Protein AF-A0A1Y2I778-F1 (afdb_monomer_lite)

Sequence (169 aa):
IEWAEGVEAYKKLTIDQIRVAFGLPTEHFPFFNKTTDLTGNEDPWTESGRKALAGANAAELKPFWHQWVGVLKIVDNLMAGKNLLLMDQVGVGKTLQAVGTITMYEWLRVNKETRGQYPARFEQSARGAKPLPHRMHVVVCTPNLVQQWTSEMHRYMEYGIFTILPYLG

Foldseek 3Di:
DPDDLLLVVPPPPDLVNLCLQQVHPDSDQPQWQQWFDPVLPAQCQDPVNVVVCVDPRTHGPDDDPVLSSLLSSCVLCVLQVHDDDNPDDPPNPVLSSVLSNVSSLVVQLVCCVPVVFGRPNRCPHPNNNHRDDDDDDDDDDDLVCQVVSVSVNSRTGHHPPDDDDDDRD

InterPro domains:
  IPR000330 SNF2, N-terminal domain [PF00176] (77-159)
  IPR027417 P-loop containing nucleoside triphosphate hydrolase [SSF52540] (62-165)
  IPR038718 SNF2-like, N-terminal domain superfamily [G3DSA:3.40.50.10810] (33-169)

pLDDT: mean 90.18, std 10.45, range [31.17, 97.44]

Radius of gyration: 16.61 Å; chains: 1; bounding box: 47×35×41 Å

Secondary structure (DSSP, 8-state):
-----S-GGGTT--HHHHHHHTT-SSSS-TTB-SEE-SS--S-TTSHHHHHHHTSTTPEE----HHHHHHHHHHHHHHHTT------PPTTS-HHHHHHHHHHHHHHHHHHHHHHS---HHHHTSTTTTSPPP---------GGGHHHHHHHHHHHBPBTTB-------

Structure (mmCIF, N/CA/C/O backbone):
data_AF-A0A1Y2I778-F1
#
_entry.id   AF-A0A1Y2I778-F1
#
loop_
_atom_site.group_PDB
_atom_site.id
_atom_site.type_symbol
_atom_site.label_atom_id
_atom_site.label_alt_id
_atom_site.label_comp_id
_atom_site.label_asym_id
_atom_site.label_entity_id
_atom_site.label_seq_id
_atom_site.pdbx_PDB_ins_code
_atom_site.Cartn_x
_atom_site.Cartn_y
_atom_site.Cartn_z
_atom_site.occupancy
_atom_site.B_iso_or_equiv
_atom_site.auth_seq_id
_atom_site.auth_comp_id
_atom_site.auth_asym_id
_atom_site.auth_atom_id
_atom_site.pdbx_PDB_model_num
ATOM 1 N N . ILE A 1 1 ? -25.516 19.355 2.994 1.00 35.25 1 ILE A N 1
ATOM 2 C CA . ILE A 1 1 ? -24.570 18.297 3.413 1.00 35.25 1 ILE A CA 1
ATOM 3 C C . ILE A 1 1 ? -23.189 18.902 3.248 1.00 35.25 1 ILE A C 1
ATOM 5 O O . ILE A 1 1 ? -22.804 19.165 2.115 1.00 35.25 1 ILE A O 1
ATOM 9 N N . GLU A 1 2 ? -22.524 19.260 4.345 1.00 31.17 2 GLU A N 1
ATOM 10 C CA . GLU A 1 2 ? -21.127 19.699 4.286 1.00 31.17 2 GLU A CA 1
ATOM 11 C C . GLU A 1 2 ? -20.271 18.505 3.865 1.00 31.17 2 GLU A C 1
ATOM 13 O O . GLU A 1 2 ? -20.201 17.490 4.558 1.00 31.17 2 GLU A O 1
ATOM 18 N N . TRP A 1 3 ? -19.675 18.605 2.683 1.00 36.53 3 TRP A N 1
ATOM 19 C CA . TRP A 1 3 ? -18.744 17.610 2.178 1.00 36.53 3 TRP A CA 1
ATOM 20 C C . TRP A 1 3 ? -17.399 17.820 2.872 1.00 36.53 3 TRP A C 1
ATOM 22 O O . TRP A 1 3 ? -16.611 18.667 2.468 1.00 36.53 3 TRP A O 1
ATOM 32 N N . ALA A 1 4 ? -17.143 17.069 3.942 1.00 49.88 4 ALA A N 1
ATOM 33 C CA . ALA A 1 4 ? -15.807 16.976 4.514 1.00 49.88 4 ALA A CA 1
ATOM 34 C C . ALA A 1 4 ? -14.934 16.115 3.586 1.00 49.88 4 ALA A C 1
ATOM 36 O O . ALA A 1 4 ? -15.319 14.992 3.258 1.00 49.88 4 ALA A O 1
ATOM 37 N N . GLU A 1 5 ? -13.738 16.584 3.214 1.00 55.53 5 GLU A N 1
ATOM 38 C CA . GLU A 1 5 ? -12.783 15.887 2.321 1.00 55.53 5 GLU A CA 1
ATOM 39 C C . GLU A 1 5 ? -12.317 14.516 2.873 1.00 55.53 5 GLU A C 1
ATOM 41 O O . GLU A 1 5 ? -11.562 13.769 2.252 1.00 55.53 5 GLU A O 1
ATOM 46 N N . GLY A 1 6 ? -12.785 14.123 4.061 1.00 62.00 6 GLY A N 1
ATOM 47 C CA . GLY A 1 6 ? -12.661 12.781 4.619 1.00 62.00 6 GLY A CA 1
ATOM 48 C C . GLY A 1 6 ? -11.232 12.379 4.985 1.00 62.00 6 GLY A C 1
ATOM 49 O O . GLY A 1 6 ? -11.038 11.264 5.459 1.00 62.00 6 GLY A O 1
ATOM 50 N N . VAL A 1 7 ? -10.240 13.239 4.752 1.00 68.56 7 VAL A N 1
ATOM 51 C CA . VAL A 1 7 ? -8.842 13.075 5.178 1.00 68.56 7 VAL A CA 1
ATOM 52 C C . VAL A 1 7 ? -8.419 14.117 6.222 1.00 68.56 7 VAL A C 1
ATOM 54 O O . VAL A 1 7 ? -7.294 14.066 6.708 1.00 68.56 7 VAL A O 1
ATOM 57 N N . GLU A 1 8 ? -9.323 15.016 6.630 1.00 76.06 8 GLU A N 1
ATOM 58 C CA . GLU A 1 8 ? -9.065 16.080 7.619 1.00 76.06 8 GLU A CA 1
ATOM 59 C C . GLU A 1 8 ? -8.428 15.561 8.909 1.00 76.06 8 GLU A C 1
ATOM 61 O O . GLU A 1 8 ? -7.473 16.144 9.421 1.00 76.06 8 GLU A O 1
ATOM 66 N N . ALA A 1 9 ? -8.905 14.410 9.391 1.00 79.69 9 ALA A N 1
ATOM 67 C CA . ALA A 1 9 ? -8.399 13.764 10.599 1.00 79.69 9 ALA A CA 1
ATOM 68 C C . ALA A 1 9 ? -6.916 13.351 10.506 1.00 79.69 9 ALA A C 1
ATOM 70 O O . ALA A 1 9 ? 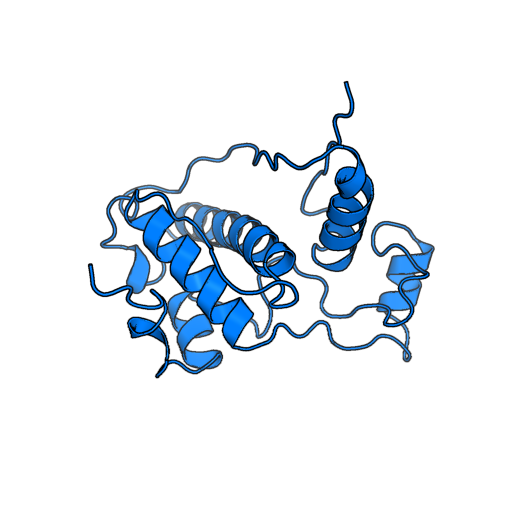-6.279 13.115 11.530 1.00 79.69 9 ALA A O 1
ATOM 71 N N . TYR A 1 10 ? -6.360 13.282 9.294 1.00 86.50 10 TYR A N 1
ATOM 72 C CA . TYR A 1 10 ? -5.006 12.814 9.012 1.00 86.50 10 TYR A CA 1
ATOM 73 C C . TYR A 1 10 ? -4.057 13.937 8.583 1.00 86.50 10 TYR A C 1
ATOM 75 O O . TYR A 1 10 ? -2.856 13.698 8.514 1.00 86.50 10 TYR A O 1
ATOM 83 N N . LYS A 1 11 ? -4.551 15.166 8.345 1.00 84.50 11 LYS A N 1
ATOM 84 C CA . LYS A 1 11 ? -3.746 16.299 7.837 1.00 84.50 11 LYS A CA 1
ATOM 85 C C . LYS A 1 11 ? -2.521 16.631 8.692 1.00 84.50 11 LYS A C 1
ATOM 87 O O . LYS A 1 11 ? -1.551 17.177 8.183 1.00 84.50 11 LYS A O 1
ATOM 92 N N . LYS A 1 12 ? -2.561 16.305 9.986 1.00 89.31 12 LYS A N 1
ATOM 93 C CA . LYS A 1 12 ? -1.474 16.576 10.939 1.00 89.31 12 LYS A CA 1
ATOM 94 C C . LYS A 1 12 ? -0.465 15.433 11.075 1.00 89.31 12 LYS A C 1
ATOM 96 O O . LYS A 1 12 ? 0.505 15.595 11.807 1.00 89.31 12 LYS A O 1
ATOM 101 N N . LEU A 1 13 ? -0.704 14.285 10.437 1.00 92.75 13 LEU A N 1
ATOM 102 C CA . LEU A 1 13 ? 0.178 13.129 10.560 1.00 92.75 13 LEU A CA 1
ATOM 103 C C . LEU A 1 13 ? 1.365 13.242 9.609 1.00 92.75 13 LEU A C 1
ATOM 105 O O . LEU A 1 13 ? 1.186 13.534 8.432 1.00 92.75 13 LEU A O 1
ATOM 109 N N . THR A 1 14 ? 2.569 12.942 10.084 1.00 94.31 14 THR A N 1
ATOM 110 C CA . THR A 1 14 ? 3.738 12.724 9.220 1.00 94.31 14 THR A CA 1
ATOM 111 C C . THR A 1 14 ? 3.752 11.295 8.666 1.00 94.31 14 THR A C 1
ATOM 113 O O . THR A 1 14 ? 3.075 10.412 9.197 1.00 94.31 14 THR A O 1
ATOM 116 N N . ILE A 1 15 ? 4.548 11.034 7.619 1.00 94.50 15 ILE A N 1
ATOM 117 C CA . ILE A 1 15 ? 4.737 9.663 7.100 1.00 94.50 15 ILE A CA 1
ATOM 118 C C . ILE A 1 15 ? 5.233 8.733 8.216 1.00 94.50 15 ILE A C 1
ATOM 120 O O . ILE A 1 15 ? 4.717 7.629 8.361 1.00 94.50 15 ILE A O 1
ATOM 124 N N . ASP A 1 16 ? 6.155 9.189 9.065 1.00 94.44 16 ASP A N 1
ATOM 125 C CA . ASP A 1 16 ? 6.669 8.376 10.173 1.00 94.44 16 ASP A CA 1
ATOM 126 C C . ASP A 1 16 ? 5.600 8.058 11.217 1.00 94.44 16 ASP A C 1
ATOM 128 O O . ASP A 1 16 ? 5.510 6.925 11.684 1.00 94.44 16 ASP A O 1
ATOM 132 N N . GLN A 1 17 ? 4.719 9.008 11.536 1.00 94.81 17 GLN A N 1
ATOM 133 C CA . GLN A 1 17 ? 3.586 8.739 12.424 1.00 94.81 17 GLN A CA 1
ATOM 134 C C . GLN A 1 17 ? 2.610 7.724 11.815 1.00 94.81 17 GLN A C 1
ATOM 136 O O . GLN A 1 17 ? 2.087 6.872 12.533 1.00 94.81 17 GLN A O 1
ATOM 141 N N . ILE A 1 18 ? 2.393 7.769 10.496 1.00 95.38 18 ILE A N 1
ATOM 142 C CA . ILE A 1 18 ? 1.582 6.774 9.778 1.00 95.38 18 ILE A CA 1
ATOM 143 C C . ILE A 1 18 ? 2.263 5.397 9.815 1.00 95.38 18 ILE A C 1
ATOM 145 O O . ILE A 1 18 ? 1.611 4.392 10.094 1.00 95.38 18 ILE A O 1
ATOM 149 N N . ARG A 1 19 ? 3.581 5.333 9.607 1.00 94.94 19 ARG A N 1
ATOM 150 C CA . ARG A 1 19 ? 4.362 4.088 9.702 1.00 94.94 19 ARG A CA 1
ATOM 151 C C . ARG A 1 19 ? 4.288 3.475 11.098 1.00 94.94 19 ARG A C 1
ATOM 153 O O . ARG A 1 19 ? 4.045 2.275 11.224 1.00 94.94 19 ARG A O 1
ATOM 160 N N . VAL A 1 20 ? 4.425 4.297 12.140 1.00 93.75 20 VAL A N 1
ATOM 161 C CA . VAL A 1 20 ? 4.258 3.880 13.541 1.00 93.75 20 VAL A CA 1
ATOM 162 C C . VAL A 1 20 ? 2.836 3.381 13.792 1.00 93.75 20 VAL A C 1
ATOM 164 O O . VAL A 1 20 ? 2.661 2.340 14.421 1.00 93.75 20 VAL A O 1
ATOM 167 N N . ALA A 1 21 ? 1.818 4.054 13.246 1.00 93.25 21 ALA A N 1
ATOM 168 C CA . ALA A 1 21 ? 0.428 3.610 13.346 1.00 93.25 21 ALA A CA 1
ATOM 169 C C . ALA A 1 21 ? 0.203 2.219 12.724 1.00 93.25 21 ALA A C 1
ATOM 171 O O . ALA A 1 21 ? -0.587 1.433 13.245 1.00 93.25 21 ALA A O 1
ATOM 172 N N . PHE A 1 22 ? 0.932 1.895 11.654 1.00 94.31 22 PHE A N 1
ATOM 173 C CA . PHE A 1 22 ? 0.947 0.575 11.023 1.00 94.31 22 PHE A CA 1
ATOM 174 C C . PHE A 1 22 ? 1.896 -0.442 11.676 1.00 94.31 22 PHE A C 1
ATOM 176 O O . PHE A 1 22 ? 1.895 -1.613 11.285 1.00 94.31 22 PHE A O 1
ATOM 183 N N . GLY A 1 23 ? 2.698 -0.028 12.660 1.00 93.25 23 GLY A N 1
ATOM 184 C CA . GLY A 1 23 ? 3.721 -0.869 13.279 1.00 93.25 23 GLY A CA 1
ATOM 185 C C . GLY A 1 23 ? 4.779 -1.358 12.285 1.00 93.25 23 GLY A C 1
ATOM 186 O O . GLY A 1 23 ? 5.243 -2.492 12.404 1.00 93.25 23 GLY A O 1
ATOM 187 N N . LEU A 1 24 ? 5.116 -0.548 11.274 1.00 93.69 24 LEU A N 1
ATOM 188 C CA . LEU A 1 24 ? 6.069 -0.935 10.232 1.00 93.69 24 LEU A CA 1
ATOM 189 C C . LEU A 1 24 ? 7.517 -0.863 10.741 1.00 93.69 24 LEU A C 1
ATOM 191 O O . LEU A 1 24 ? 7.915 0.168 11.283 1.00 93.69 24 LEU A O 1
ATOM 195 N N . PRO A 1 25 ? 8.335 -1.911 10.518 1.00 88.38 25 PRO A N 1
ATOM 196 C CA . PRO A 1 25 ? 9.761 -1.887 10.840 1.00 88.38 25 PRO A CA 1
ATOM 197 C C . PRO A 1 25 ? 10.600 -1.181 9.762 1.00 88.38 25 PRO A C 1
ATOM 199 O O . PRO A 1 25 ? 11.782 -0.930 9.973 1.00 88.38 25 PRO A O 1
ATOM 202 N N . THR A 1 26 ? 10.013 -0.889 8.598 1.00 87.69 26 THR A N 1
ATOM 203 C CA . THR A 1 26 ? 10.688 -0.351 7.409 1.00 87.69 26 THR A CA 1
ATOM 204 C C . THR A 1 26 ? 10.127 1.005 6.989 1.00 87.69 26 THR A C 1
ATOM 206 O O . THR A 1 26 ? 9.098 1.461 7.490 1.00 87.69 26 THR A O 1
ATOM 209 N N . GLU A 1 27 ? 10.824 1.667 6.062 1.00 87.06 27 GLU A N 1
ATOM 210 C CA . GLU A 1 27 ? 10.411 2.960 5.483 1.00 87.06 27 GLU A CA 1
ATOM 211 C C . GLU A 1 27 ? 9.393 2.841 4.352 1.00 87.06 27 GLU A C 1
ATOM 213 O O . GLU A 1 27 ? 8.725 3.808 3.998 1.00 87.06 27 GLU A O 1
ATOM 218 N N . HIS A 1 28 ? 9.246 1.631 3.825 1.00 89.50 28 HIS A N 1
ATOM 219 C CA . HIS A 1 28 ? 8.404 1.321 2.684 1.00 89.50 28 HIS A CA 1
ATOM 220 C C . HIS A 1 28 ? 7.163 0.559 3.136 1.00 89.50 28 HIS A C 1
ATOM 222 O O . HIS A 1 28 ? 7.164 -0.070 4.204 1.00 89.50 28 HIS A O 1
ATOM 228 N N . PHE A 1 29 ? 6.122 0.587 2.301 1.00 94.69 29 PHE A N 1
ATOM 229 C CA . PHE A 1 29 ? 5.023 -0.359 2.438 1.00 94.69 29 PHE A CA 1
ATOM 230 C C . PHE A 1 29 ? 5.569 -1.796 2.441 1.00 94.69 29 PHE A C 1
ATOM 232 O O . PHE A 1 29 ? 6.550 -2.090 1.752 1.00 94.69 29 PHE A O 1
ATOM 239 N N . PRO A 1 30 ? 4.957 -2.699 3.218 1.00 94.38 30 PRO A N 1
ATOM 240 C CA . PRO A 1 30 ? 5.353 -4.096 3.226 1.00 94.38 30 PRO A CA 1
ATOM 241 C C . PRO A 1 30 ? 5.147 -4.690 1.830 1.00 94.38 30 PRO A C 1
ATOM 243 O O . PRO A 1 30 ? 4.185 -4.345 1.139 1.00 94.38 30 PRO A O 1
ATOM 246 N N . PHE A 1 31 ? 6.051 -5.587 1.433 1.00 95.25 31 PHE A N 1
ATOM 247 C CA . PHE A 1 31 ? 5.996 -6.320 0.162 1.00 95.25 31 PHE A CA 1
ATOM 248 C C . PHE A 1 31 ? 6.062 -5.445 -1.099 1.00 95.25 31 PHE A C 1
ATOM 250 O O . PHE A 1 31 ? 5.700 -5.906 -2.182 1.00 95.25 31 PHE A O 1
ATOM 257 N N . PHE A 1 32 ? 6.480 -4.183 -0.971 1.00 95.44 32 PHE A N 1
ATOM 258 C CA . PHE A 1 32 ? 6.711 -3.306 -2.114 1.00 95.44 32 PHE A CA 1
ATOM 259 C C . PHE A 1 32 ? 8.152 -3.411 -2.606 1.00 95.44 32 PHE A C 1
ATOM 261 O O . PHE A 1 32 ? 9.075 -3.488 -1.795 1.00 95.44 32 PHE A O 1
ATOM 268 N N . ASN A 1 33 ? 8.349 -3.317 -3.922 1.00 94.12 33 ASN A N 1
ATOM 269 C CA . ASN A 1 33 ? 9.670 -3.082 -4.492 1.00 94.12 33 ASN A CA 1
ATOM 270 C C . ASN A 1 33 ? 10.274 -1.819 -3.859 1.00 94.12 33 ASN A C 1
ATOM 272 O O . ASN A 1 33 ? 9.590 -0.826 -3.621 1.00 94.12 33 ASN A O 1
ATOM 276 N N . LYS A 1 34 ? 11.579 -1.835 -3.591 1.00 92.62 34 LYS A N 1
ATOM 277 C CA . LYS A 1 34 ? 12.280 -0.654 -3.051 1.00 92.62 34 LYS A CA 1
ATOM 278 C C . LYS A 1 34 ? 12.634 0.350 -4.140 1.00 92.62 34 LYS A C 1
ATOM 280 O O . LYS A 1 34 ? 12.786 1.540 -3.879 1.00 92.62 34 LYS A O 1
ATOM 285 N N . THR A 1 35 ? 12.781 -0.143 -5.361 1.00 93.56 35 THR A N 1
ATOM 286 C CA . THR A 1 35 ? 13.174 0.638 -6.523 1.00 93.56 35 THR A CA 1
ATOM 287 C C . THR A 1 35 ? 12.204 0.416 -7.677 1.00 93.56 35 THR A C 1
ATOM 289 O O . THR A 1 35 ? 11.433 -0.541 -7.697 1.00 93.56 35 THR A O 1
ATOM 292 N N . THR A 1 36 ? 12.216 1.333 -8.635 1.00 90.50 36 THR A N 1
ATOM 293 C CA . THR A 1 36 ? 11.406 1.297 -9.850 1.00 90.50 36 THR A CA 1
ATOM 294 C C . THR A 1 36 ? 12.253 1.748 -11.030 1.00 90.50 36 THR A C 1
ATOM 296 O O . THR A 1 36 ? 13.104 2.631 -10.907 1.00 90.50 36 THR A O 1
ATOM 299 N N . ASP A 1 37 ? 11.974 1.181 -12.198 1.00 84.75 37 ASP A N 1
ATOM 300 C CA . ASP A 1 37 ? 12.402 1.767 -13.463 1.00 84.75 37 ASP A CA 1
ATOM 301 C C . ASP A 1 37 ? 11.547 3.018 -13.735 1.00 84.75 37 ASP A C 1
ATOM 303 O O . ASP A 1 37 ? 10.316 2.958 -13.681 1.00 84.75 37 ASP A O 1
ATOM 307 N N . LEU A 1 38 ? 12.189 4.168 -13.963 1.00 69.88 38 LEU A N 1
ATOM 308 C CA . LEU A 1 38 ? 11.499 5.420 -14.304 1.00 69.88 38 LEU A CA 1
ATOM 309 C C . LEU A 1 38 ? 11.027 5.444 -15.756 1.00 69.88 38 LEU A C 1
ATOM 311 O O . LEU A 1 38 ? 10.126 6.212 -16.088 1.00 69.88 38 LEU A O 1
ATOM 315 N N . THR A 1 39 ? 11.640 4.631 -16.614 1.00 75.25 39 THR A N 1
ATOM 316 C CA . THR A 1 39 ? 11.298 4.567 -18.034 1.00 75.25 39 THR A CA 1
ATOM 317 C C . THR A 1 39 ? 10.092 3.669 -18.294 1.00 75.25 39 THR A C 1
ATOM 319 O O . THR A 1 39 ? 9.411 3.851 -19.299 1.00 75.25 39 THR A O 1
ATOM 322 N N . GLY A 1 40 ? 9.786 2.760 -17.359 1.00 72.38 40 GLY A N 1
ATOM 323 C CA . GLY A 1 40 ? 8.672 1.816 -17.461 1.00 72.38 40 GLY A CA 1
ATOM 324 C C . GLY A 1 40 ? 8.863 0.771 -18.561 1.00 72.38 40 GLY A C 1
ATOM 325 O O . GLY A 1 40 ? 7.883 0.179 -19.005 1.00 72.38 40 GLY A O 1
ATOM 326 N N . ASN A 1 41 ? 10.101 0.573 -19.017 1.00 81.31 41 ASN A N 1
ATOM 327 C CA . ASN A 1 41 ? 10.426 -0.333 -20.114 1.00 81.31 41 ASN A CA 1
ATOM 328 C C . ASN A 1 41 ? 10.648 -1.765 -19.624 1.00 81.31 41 ASN A C 1
ATOM 330 O O . ASN A 1 41 ? 10.433 -2.712 -20.377 1.00 81.31 41 ASN A O 1
ATOM 334 N N . GLU A 1 42 ? 11.067 -1.924 -18.370 1.00 87.06 42 GLU A N 1
ATOM 335 C CA . GLU A 1 42 ? 11.349 -3.226 -17.778 1.00 87.06 42 GLU A CA 1
ATOM 336 C C . GLU A 1 42 ? 10.245 -3.650 -16.801 1.00 87.06 42 GLU A C 1
ATOM 338 O O . GLU A 1 42 ? 9.922 -2.928 -15.856 1.00 87.06 42 GLU A O 1
ATOM 343 N N . ASP A 1 43 ? 9.695 -4.853 -16.992 1.00 92.44 43 ASP A N 1
ATOM 344 C CA . ASP A 1 43 ? 8.728 -5.453 -16.065 1.00 92.44 43 ASP A CA 1
ATOM 345 C C . ASP A 1 43 ? 9.462 -6.052 -14.847 1.00 92.44 43 ASP A C 1
ATOM 347 O O . ASP A 1 43 ? 10.195 -7.038 -15.014 1.00 92.44 43 ASP A O 1
ATOM 351 N N . PRO A 1 44 ? 9.248 -5.544 -13.614 1.00 93.75 44 PRO A N 1
ATOM 352 C CA . PRO A 1 44 ? 9.918 -6.034 -12.403 1.00 93.75 44 PRO A CA 1
ATOM 353 C C . PRO A 1 44 ? 9.681 -7.509 -12.072 1.00 93.75 44 PRO A C 1
ATOM 355 O O . PRO A 1 44 ? 10.383 -8.072 -11.232 1.00 93.75 44 PRO A O 1
ATOM 358 N N . TRP A 1 45 ? 8.696 -8.156 -12.694 1.00 94.94 45 TRP A N 1
ATOM 359 C CA . TRP A 1 45 ? 8.396 -9.570 -12.479 1.00 94.94 45 TRP A CA 1
ATOM 360 C C . TRP A 1 45 ? 9.141 -10.494 -13.453 1.00 94.94 45 TRP A C 1
ATOM 362 O O . TRP A 1 45 ? 9.178 -11.713 -13.257 1.00 94.94 45 TRP A O 1
ATOM 372 N N . THR A 1 46 ? 9.840 -9.932 -14.438 1.00 94.38 46 THR A N 1
ATOM 373 C CA . THR A 1 46 ? 10.764 -10.660 -15.318 1.00 94.38 46 THR A CA 1
ATOM 374 C C . THR A 1 46 ? 12.173 -10.732 -14.726 1.00 94.38 46 THR A C 1
ATOM 376 O O . THR A 1 46 ? 12.537 -9.986 -13.815 1.00 94.38 46 THR A O 1
ATOM 379 N N . GLU A 1 47 ? 13.006 -11.645 -15.230 1.00 93.19 47 GLU A N 1
ATOM 380 C CA . GLU A 1 47 ? 14.406 -11.718 -14.796 1.00 93.19 47 GLU A CA 1
ATOM 381 C C . GLU A 1 47 ? 15.203 -10.459 -15.180 1.00 93.19 47 GLU A C 1
ATOM 383 O O . GLU A 1 47 ? 15.998 -9.979 -14.368 1.00 93.19 47 GLU A O 1
ATOM 388 N N . SER A 1 48 ? 14.978 -9.905 -16.380 1.00 91.88 48 SER A N 1
ATOM 389 C CA . SER A 1 48 ? 15.639 -8.672 -16.830 1.00 91.88 48 SER A CA 1
ATOM 390 C C . SER A 1 48 ? 15.232 -7.481 -15.971 1.00 91.88 48 SER A C 1
ATOM 392 O O . SER A 1 48 ? 16.108 -6.769 -15.481 1.00 91.88 48 SER A O 1
ATOM 394 N N . GLY A 1 49 ? 13.939 -7.328 -15.677 1.00 91.62 49 GLY A N 1
ATOM 395 C CA . GLY A 1 49 ? 13.467 -6.223 -14.853 1.00 91.62 49 GLY A CA 1
ATOM 396 C C . GLY A 1 49 ? 13.960 -6.295 -13.416 1.00 91.62 49 GLY A C 1
ATOM 397 O O . GLY A 1 49 ? 14.406 -5.284 -12.880 1.00 91.62 49 GLY A O 1
ATOM 398 N N . ARG A 1 50 ? 14.032 -7.486 -12.806 1.00 93.06 50 ARG A N 1
ATOM 399 C CA . ARG A 1 50 ? 14.671 -7.628 -11.482 1.00 93.06 50 ARG A CA 1
ATOM 400 C C . ARG A 1 50 ? 16.145 -7.222 -11.495 1.00 93.06 50 ARG A C 1
ATOM 402 O O . ARG A 1 50 ? 16.604 -6.585 -10.549 1.00 93.06 50 ARG A O 1
ATOM 409 N N . LYS A 1 51 ? 16.886 -7.555 -12.557 1.00 91.25 51 LYS A N 1
ATOM 410 C CA . LYS A 1 51 ? 18.280 -7.108 -12.732 1.00 91.25 51 LYS A CA 1
ATOM 411 C C . LYS A 1 51 ? 18.363 -5.590 -12.912 1.00 91.25 51 LYS A C 1
ATOM 413 O O . LYS A 1 51 ? 19.241 -4.969 -12.319 1.00 91.25 51 LYS A O 1
ATOM 418 N N . ALA A 1 52 ? 17.441 -4.992 -13.666 1.00 89.19 52 ALA A N 1
ATOM 419 C CA . ALA A 1 52 ? 17.374 -3.547 -13.867 1.00 89.19 52 ALA A CA 1
ATOM 420 C C . ALA A 1 52 ? 17.094 -2.793 -12.556 1.00 89.19 52 ALA A C 1
ATOM 422 O O . ALA A 1 52 ? 17.788 -1.825 -12.251 1.00 89.19 52 ALA A O 1
ATOM 423 N N . LEU A 1 53 ? 16.152 -3.278 -11.738 1.00 90.19 53 LEU A N 1
ATOM 424 C CA . LEU A 1 53 ? 15.806 -2.691 -10.436 1.00 90.19 53 LEU A CA 1
ATOM 425 C C . LEU A 1 53 ? 16.939 -2.793 -9.400 1.00 90.19 53 LEU A C 1
ATOM 427 O O . LEU A 1 53 ? 17.004 -1.970 -8.487 1.00 90.19 53 LEU A O 1
ATOM 431 N N . ALA A 1 54 ? 17.826 -3.782 -9.535 1.00 88.25 54 ALA A N 1
ATOM 432 C CA . ALA A 1 54 ? 19.030 -3.921 -8.715 1.00 88.25 54 ALA A CA 1
ATOM 433 C C . ALA A 1 54 ? 20.225 -3.093 -9.235 1.00 88.25 54 ALA A C 1
ATOM 435 O O . ALA A 1 54 ? 21.260 -3.020 -8.572 1.00 88.25 54 ALA A O 1
ATOM 436 N N . GLY A 1 55 ? 20.107 -2.503 -10.428 1.00 85.75 55 GLY A N 1
ATOM 437 C CA . GLY A 1 55 ? 21.153 -1.710 -11.064 1.00 85.75 55 GLY A CA 1
ATOM 438 C C . GLY A 1 55 ? 21.238 -0.274 -10.538 1.00 85.75 55 GLY A C 1
ATOM 439 O O . GLY A 1 55 ? 20.319 0.245 -9.912 1.00 85.75 55 GLY A O 1
ATOM 440 N N . ALA A 1 56 ? 22.341 0.408 -10.859 1.00 80.75 56 ALA A N 1
ATOM 441 C CA . ALA A 1 56 ? 22.614 1.774 -10.396 1.00 80.75 56 ALA A CA 1
ATOM 442 C C . ALA A 1 56 ? 21.644 2.847 -10.937 1.00 80.75 56 ALA A C 1
ATOM 444 O O . ALA A 1 56 ? 21.565 3.934 -10.375 1.00 80.75 56 ALA A O 1
ATOM 445 N N . ASN A 1 57 ? 20.914 2.549 -12.017 1.00 82.75 57 ASN A N 1
ATOM 446 C CA . ASN A 1 57 ? 19.982 3.484 -12.657 1.00 82.75 57 ASN A CA 1
ATOM 447 C C . ASN A 1 57 ? 18.550 3.392 -12.102 1.00 82.75 57 ASN A C 1
ATOM 449 O O . ASN A 1 57 ? 17.677 4.135 -12.550 1.00 82.75 57 ASN A O 1
ATOM 453 N N . ALA A 1 58 ? 18.284 2.474 -11.170 1.00 88.38 58 ALA A N 1
ATOM 454 C CA . ALA A 1 58 ? 16.963 2.321 -10.582 1.00 88.38 58 ALA A CA 1
ATOM 455 C C . ALA A 1 58 ? 16.664 3.4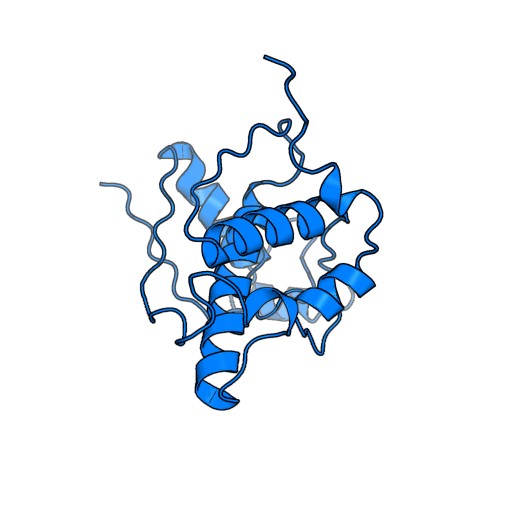82 -9.620 1.00 88.38 58 ALA A C 1
ATOM 457 O O . ALA A 1 58 ? 17.507 3.871 -8.811 1.00 88.38 58 ALA A O 1
ATOM 458 N N . ALA A 1 59 ? 15.453 4.033 -9.692 1.00 90.44 59 ALA A N 1
ATOM 459 C CA . ALA A 1 59 ? 15.019 5.092 -8.787 1.00 90.44 59 ALA A CA 1
ATOM 460 C C . ALA A 1 59 ? 14.320 4.512 -7.560 1.00 90.44 59 ALA A C 1
ATOM 462 O O . ALA A 1 59 ? 13.739 3.433 -7.627 1.00 90.44 59 ALA A O 1
ATOM 463 N N . GLU A 1 60 ? 14.324 5.242 -6.448 1.00 92.44 60 GLU A N 1
ATOM 464 C CA . GLU A 1 60 ? 13.579 4.862 -5.245 1.00 92.44 60 GLU A CA 1
ATOM 465 C C . GLU A 1 60 ? 12.066 4.857 -5.526 1.00 92.44 60 GLU A C 1
ATOM 467 O O . GLU A 1 60 ? 11.504 5.843 -6.017 1.00 92.44 60 GLU A O 1
ATOM 472 N N . LEU A 1 61 ? 11.382 3.757 -5.193 1.00 91.62 61 LEU A N 1
ATOM 473 C CA . LEU A 1 61 ? 9.923 3.708 -5.230 1.00 91.62 61 LEU A CA 1
ATOM 474 C C . LEU A 1 61 ? 9.377 4.308 -3.931 1.00 91.62 61 LEU A C 1
ATOM 476 O O . LEU A 1 61 ? 9.133 3.607 -2.948 1.00 91.62 61 LEU A O 1
ATOM 480 N N . LYS A 1 62 ? 9.163 5.624 -3.942 1.00 91.31 62 LYS A N 1
ATOM 481 C CA . LYS A 1 62 ? 8.712 6.368 -2.765 1.00 91.31 62 LYS A CA 1
ATOM 482 C C . LYS A 1 62 ? 7.286 6.897 -2.926 1.00 91.31 62 LYS A C 1
ATOM 484 O O . LYS A 1 62 ? 7.066 7.818 -3.714 1.00 91.31 62 LYS A O 1
ATOM 489 N N . PRO A 1 63 ? 6.308 6.368 -2.168 1.00 92.88 63 PRO A N 1
ATOM 490 C CA . PRO A 1 63 ? 4.965 6.928 -2.149 1.00 92.88 63 PRO A CA 1
ATOM 491 C C . PRO A 1 63 ? 4.940 8.346 -1.573 1.00 92.88 63 PRO A C 1
ATOM 493 O O . PRO A 1 63 ? 5.620 8.655 -0.591 1.00 92.88 63 PRO A O 1
ATOM 496 N N . PHE A 1 64 ? 4.083 9.193 -2.133 1.00 93.12 64 PHE A N 1
ATOM 497 C CA . PHE A 1 64 ? 3.814 10.525 -1.605 1.00 93.12 64 PHE A CA 1
ATOM 498 C C . PHE A 1 64 ? 3.005 10.467 -0.303 1.00 93.12 64 PHE A C 1
ATOM 500 O O . PHE A 1 64 ? 2.283 9.508 -0.026 1.00 93.12 64 PHE A O 1
ATOM 507 N N . TRP A 1 65 ? 3.063 11.539 0.490 1.00 93.62 65 TRP A N 1
ATOM 508 C CA . TRP A 1 65 ? 2.346 11.632 1.766 1.00 93.62 65 TRP A CA 1
ATOM 509 C C . TRP A 1 65 ? 0.838 11.354 1.641 1.00 93.62 65 TRP A C 1
ATOM 511 O O . TRP A 1 65 ? 0.276 10.591 2.426 1.00 93.62 65 TRP A O 1
ATOM 521 N N . HIS A 1 66 ? 0.175 11.904 0.621 1.00 90.62 66 HIS A N 1
ATOM 522 C CA . HIS A 1 66 ? -1.266 11.708 0.426 1.00 90.62 66 HIS A CA 1
ATOM 523 C C . HIS A 1 66 ? -1.624 10.262 0.057 1.00 90.62 66 HIS A C 1
ATOM 525 O O . HIS A 1 66 ? -2.738 9.808 0.317 1.00 90.62 66 HIS A O 1
ATOM 531 N N . GLN A 1 67 ? -0.686 9.504 -0.514 1.00 93.81 67 GLN A N 1
ATOM 532 C CA . GLN A 1 67 ? -0.870 8.077 -0.763 1.00 93.81 67 GLN A CA 1
ATOM 533 C C . GLN A 1 67 ? -0.826 7.289 0.548 1.00 93.81 67 GLN A C 1
ATOM 535 O O . GLN A 1 67 ? -1.711 6.470 0.785 1.00 93.81 67 GLN A O 1
ATOM 540 N N . TRP A 1 68 ? 0.118 7.602 1.441 1.00 95.25 68 TRP A N 1
ATOM 541 C CA . TRP A 1 68 ? 0.168 7.040 2.797 1.00 95.25 68 TRP A CA 1
ATOM 542 C C . TRP A 1 68 ? -1.108 7.311 3.594 1.00 95.25 68 TRP A C 1
ATOM 544 O O . TRP A 1 68 ? -1.677 6.391 4.184 1.00 95.25 68 TRP A O 1
ATOM 554 N N . VAL A 1 69 ? -1.596 8.553 3.567 1.00 94.00 69 VAL A N 1
ATOM 555 C CA . VAL A 1 69 ? -2.865 8.926 4.208 1.00 94.00 69 VAL A CA 1
ATOM 556 C C . VAL A 1 69 ? -4.041 8.162 3.607 1.00 94.00 69 VAL A C 1
ATOM 558 O O . VAL A 1 69 ? -4.882 7.658 4.350 1.00 94.00 69 VAL A O 1
ATOM 561 N N . GLY A 1 70 ? -4.089 8.036 2.278 1.00 93.75 70 GLY A N 1
ATOM 562 C CA . GLY A 1 70 ? -5.118 7.263 1.587 1.00 93.75 70 GLY A CA 1
ATOM 563 C C . GLY A 1 70 ? -5.162 5.812 2.060 1.00 93.75 70 GLY A C 1
ATOM 564 O O . GLY A 1 70 ? -6.223 5.337 2.460 1.00 93.75 70 GLY A O 1
ATOM 565 N N . VAL A 1 71 ? -4.008 5.137 2.111 1.00 96.19 71 VAL A N 1
ATOM 566 C CA . VAL A 1 71 ? -3.910 3.757 2.621 1.00 96.19 71 VAL A CA 1
ATOM 567 C C . VAL A 1 71 ? -4.369 3.675 4.078 1.00 96.19 71 VAL A C 1
ATOM 569 O O . VAL A 1 71 ? -5.194 2.824 4.404 1.00 96.19 71 VAL A O 1
ATOM 572 N N . LEU A 1 72 ? -3.913 4.579 4.953 1.00 95.75 72 LEU A N 1
ATOM 573 C CA . LEU A 1 72 ? -4.325 4.589 6.363 1.00 95.75 72 LEU A CA 1
ATOM 574 C C . LEU A 1 72 ? -5.837 4.758 6.525 1.00 95.75 72 LEU A C 1
ATOM 576 O O . LEU A 1 72 ? -6.453 4.015 7.283 1.00 95.75 72 LEU A O 1
ATOM 580 N N . LYS A 1 73 ? -6.452 5.668 5.769 1.00 94.62 73 LYS A N 1
ATOM 581 C CA . LYS A 1 73 ? -7.904 5.878 5.784 1.00 94.62 73 LYS A CA 1
ATOM 582 C C . LYS A 1 73 ? -8.677 4.649 5.303 1.00 94.62 73 LYS A C 1
ATOM 584 O O . LYS A 1 73 ? -9.723 4.325 5.873 1.00 94.62 73 LYS A O 1
ATOM 589 N N . ILE A 1 74 ? -8.205 3.973 4.254 1.00 96.00 74 ILE A N 1
ATOM 590 C CA . ILE A 1 74 ? -8.847 2.746 3.761 1.00 96.00 74 ILE A CA 1
ATOM 591 C C . ILE A 1 74 ? -8.737 1.645 4.823 1.00 96.00 74 ILE A C 1
ATOM 593 O O . ILE A 1 74 ? -9.740 1.007 5.142 1.00 96.00 74 ILE A O 1
ATOM 597 N N . VAL A 1 75 ? -7.555 1.461 5.417 1.00 96.69 75 VAL A N 1
ATOM 598 C CA . VAL A 1 75 ? -7.315 0.439 6.445 1.00 96.69 75 VAL A CA 1
ATOM 599 C C . VAL A 1 75 ? -8.093 0.728 7.732 1.00 96.69 75 VAL A C 1
ATOM 601 O O . VAL A 1 75 ? -8.684 -0.191 8.292 1.00 96.69 75 VAL A O 1
ATOM 604 N N . ASP A 1 76 ? -8.184 1.980 8.181 1.00 95.69 76 ASP A N 1
ATOM 605 C CA . ASP A 1 76 ? -9.020 2.351 9.331 1.00 95.69 76 ASP A CA 1
ATOM 606 C C . ASP A 1 76 ? -10.486 1.966 9.103 1.00 95.69 76 ASP A C 1
ATOM 608 O O . ASP A 1 76 ? -11.119 1.366 9.973 1.00 95.69 76 ASP A O 1
ATOM 612 N N . ASN A 1 77 ? -11.029 2.271 7.919 1.00 95.62 77 ASN A N 1
ATOM 613 C CA . ASN A 1 77 ? -12.401 1.902 7.575 1.00 95.62 77 ASN A CA 1
ATOM 614 C C . ASN A 1 77 ? -12.570 0.385 7.484 1.00 95.62 77 ASN A C 1
ATOM 616 O O . ASN A 1 77 ? -13.517 -0.148 8.060 1.00 95.62 77 ASN A O 1
ATOM 620 N N . LEU A 1 78 ? -11.627 -0.319 6.854 1.00 96.19 78 LEU A N 1
ATOM 621 C CA . LEU A 1 78 ? -11.601 -1.779 6.812 1.00 96.19 78 LEU A CA 1
ATOM 622 C C . LEU A 1 78 ? -11.664 -2.373 8.226 1.00 96.19 78 LEU A C 1
ATOM 624 O O . LEU A 1 78 ? -12.513 -3.226 8.491 1.00 96.19 78 LEU A O 1
ATOM 628 N N . MET A 1 79 ? -10.795 -1.919 9.131 1.00 97.00 79 MET A N 1
ATOM 629 C CA . MET A 1 79 ? -10.709 -2.407 10.510 1.00 97.00 79 MET A CA 1
ATOM 630 C C . MET A 1 79 ? -11.950 -2.034 11.334 1.00 97.00 79 MET A C 1
ATOM 632 O O . MET A 1 79 ? -12.383 -2.804 12.192 1.00 97.00 79 MET A O 1
ATOM 636 N N . ALA A 1 80 ? -12.593 -0.907 11.021 1.00 95.75 80 ALA A N 1
ATOM 637 C CA . ALA A 1 80 ? -13.888 -0.515 11.574 1.00 95.75 80 ALA A CA 1
ATOM 638 C C . ALA A 1 80 ? -15.093 -1.229 10.924 1.00 95.75 80 ALA A C 1
ATOM 640 O O . ALA A 1 80 ? -16.225 -0.995 11.342 1.00 95.75 80 ALA A O 1
ATOM 641 N N . GLY A 1 81 ? -14.883 -2.074 9.907 1.00 94.50 81 GLY A N 1
ATOM 642 C CA . GLY A 1 81 ? -15.958 -2.755 9.180 1.00 94.50 81 GLY A CA 1
ATOM 643 C C . GLY A 1 81 ? -16.799 -1.838 8.285 1.00 94.50 81 GLY A C 1
ATOM 644 O O . GLY A 1 81 ? -17.948 -2.161 7.996 1.00 94.50 81 GLY A O 1
ATOM 645 N N . LYS A 1 82 ? -16.246 -0.701 7.857 1.00 94.25 82 LYS A N 1
ATOM 646 C CA . LYS A 1 82 ? -16.906 0.314 7.031 1.00 94.25 82 LYS A CA 1
ATOM 647 C C . LYS A 1 82 ? -16.427 0.242 5.583 1.00 94.25 82 LYS A C 1
ATOM 649 O O . LYS A 1 82 ? -15.246 0.032 5.317 1.00 94.25 82 LYS A O 1
ATOM 654 N N . ASN A 1 83 ? -17.348 0.484 4.655 1.00 91.50 83 ASN A N 1
ATOM 655 C CA . ASN A 1 83 ? -17.016 0.700 3.248 1.00 91.50 83 ASN A CA 1
ATOM 656 C C . ASN A 1 83 ? -16.574 2.152 3.029 1.00 91.50 83 ASN A C 1
ATOM 658 O O . ASN A 1 83 ? -16.989 3.051 3.761 1.00 91.50 83 ASN A O 1
ATOM 662 N N . LEU A 1 84 ? -15.756 2.380 2.002 1.00 90.69 84 LEU A N 1
ATOM 663 C CA . LEU A 1 84 ? -15.237 3.699 1.653 1.00 90.69 84 LEU A CA 1
ATOM 664 C C . LEU A 1 84 ? -15.350 3.938 0.147 1.00 90.69 84 LEU A C 1
ATOM 666 O O . LEU A 1 84 ? -15.037 3.057 -0.650 1.00 90.69 84 LEU A O 1
ATOM 670 N N . LEU A 1 85 ? -15.737 5.158 -0.221 1.00 89.19 85 LEU A N 1
ATOM 671 C CA . LEU A 1 85 ? -15.643 5.675 -1.581 1.00 89.19 85 LEU A CA 1
ATOM 672 C C . LEU A 1 85 ? -14.528 6.729 -1.638 1.00 89.19 85 LEU A C 1
ATOM 674 O O . LEU A 1 85 ? -14.546 7.693 -0.871 1.00 89.19 85 LEU A O 1
ATOM 678 N N . LEU A 1 86 ? -13.554 6.537 -2.531 1.00 85.44 86 LEU A N 1
ATOM 679 C CA . LEU A 1 86 ? -12.463 7.486 -2.771 1.00 85.44 86 LEU A CA 1
ATOM 680 C C . LEU A 1 86 ? -12.802 8.354 -3.984 1.00 85.44 86 LEU A C 1
ATOM 682 O O . LEU A 1 86 ? -12.769 7.875 -5.116 1.00 85.44 86 LEU A O 1
ATOM 686 N N . MET A 1 87 ? -13.124 9.625 -3.741 1.00 83.62 87 MET A N 1
ATOM 687 C CA . MET A 1 87 ? -13.510 10.597 -4.777 1.00 83.62 87 MET A CA 1
ATOM 688 C C . MET A 1 87 ? -12.401 11.609 -5.097 1.00 83.62 87 MET A C 1
ATOM 690 O O . MET A 1 87 ? -12.669 12.671 -5.651 1.00 83.62 87 MET A O 1
ATOM 694 N N . ASP A 1 88 ? -11.152 11.284 -4.758 1.00 77.62 88 ASP A N 1
ATOM 695 C CA . ASP A 1 88 ? -10.013 12.165 -5.007 1.00 77.62 88 ASP A CA 1
ATOM 696 C C . ASP A 1 88 ? -9.795 12.391 -6.510 1.00 77.62 88 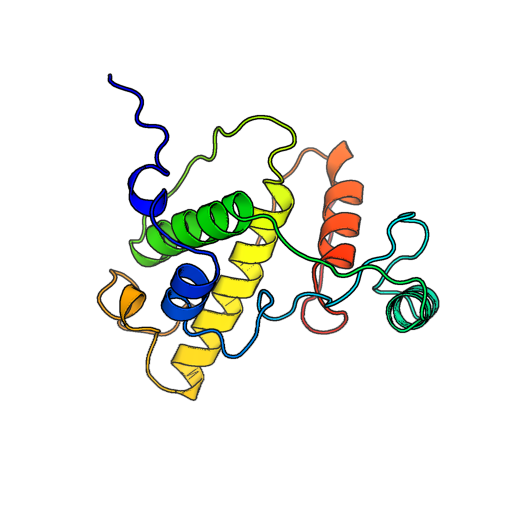ASP A C 1
ATOM 698 O O . ASP A 1 88 ? -10.115 11.533 -7.350 1.00 77.62 88 ASP A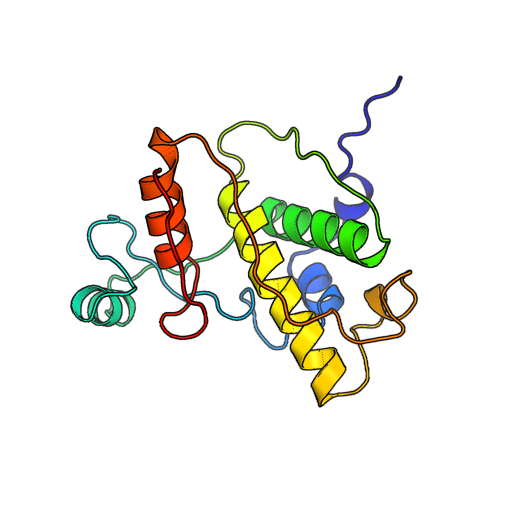 O 1
ATOM 702 N N . GLN A 1 89 ? -9.172 13.522 -6.847 1.00 80.06 89 GLN A N 1
ATOM 703 C CA . GLN A 1 89 ? -8.864 13.897 -8.227 1.00 80.06 89 GLN A CA 1
ATOM 704 C C . GLN A 1 89 ? -8.080 12.805 -8.982 1.00 80.06 89 GLN A C 1
ATOM 706 O O . GLN A 1 89 ? -7.397 11.937 -8.418 1.00 80.06 89 GLN A O 1
ATOM 711 N N . VAL A 1 90 ? -8.210 12.803 -10.310 1.00 78.56 90 VAL A N 1
ATOM 712 C CA . VAL A 1 90 ? -7.377 11.965 -11.186 1.00 78.56 90 VAL A CA 1
ATOM 713 C C . VAL A 1 90 ? -5.908 12.372 -11.012 1.00 78.56 90 VAL A C 1
ATOM 715 O O . VAL A 1 90 ? -5.611 13.537 -10.789 1.00 78.56 90 VAL A O 1
ATOM 718 N N . GLY A 1 91 ? -4.991 11.402 -11.055 1.00 79.56 91 GLY A N 1
ATOM 719 C CA . GLY A 1 91 ? -3.552 11.653 -10.882 1.00 79.56 91 GLY A CA 1
ATOM 720 C C . GLY A 1 91 ? -3.039 11.610 -9.436 1.00 79.56 91 GLY A C 1
ATOM 721 O O . GLY A 1 91 ? -1.837 11.529 -9.229 1.00 79.56 91 GLY A O 1
ATOM 722 N N . VAL A 1 92 ? -3.917 11.540 -8.428 1.00 82.94 92 VAL A N 1
ATOM 723 C CA . VAL A 1 92 ? -3.523 11.435 -7.002 1.00 82.94 92 VAL A CA 1
ATOM 724 C C . VAL A 1 92 ? -2.836 10.092 -6.668 1.00 82.94 92 VAL A C 1
ATOM 726 O O . VAL A 1 92 ? -2.143 9.964 -5.662 1.00 82.94 92 VAL A O 1
ATOM 729 N N . GLY A 1 93 ? -2.963 9.079 -7.532 1.00 89.56 93 GLY A N 1
ATOM 730 C CA . GLY A 1 93 ? -2.340 7.763 -7.335 1.00 89.56 93 GLY A CA 1
ATOM 731 C C . GLY A 1 93 ? -3.206 6.783 -6.541 1.00 89.56 93 GLY A C 1
ATOM 732 O O . GLY A 1 93 ? -2.710 6.043 -5.694 1.00 89.56 93 GLY A O 1
ATOM 733 N N . LYS A 1 94 ? -4.511 6.761 -6.838 1.00 92.44 94 LYS A N 1
ATOM 734 C CA . LYS A 1 94 ? -5.490 5.834 -6.242 1.00 92.44 94 LYS A CA 1
ATOM 735 C C . LYS A 1 94 ? -5.121 4.358 -6.436 1.00 92.44 94 LYS A C 1
ATOM 737 O O . LYS A 1 94 ? -5.371 3.551 -5.549 1.00 92.44 94 LYS A O 1
ATOM 742 N N . THR A 1 95 ? -4.493 4.012 -7.561 1.00 94.62 95 THR A N 1
ATOM 743 C CA . THR A 1 95 ? -3.997 2.651 -7.822 1.00 94.62 95 THR A CA 1
ATOM 744 C C . THR A 1 95 ? -2.994 2.222 -6.756 1.00 94.62 95 THR A C 1
ATOM 746 O O . THR A 1 95 ? -3.176 1.179 -6.137 1.00 94.62 95 THR A O 1
ATOM 749 N N . LEU A 1 96 ? -2.002 3.067 -6.453 1.00 95.44 96 LEU A N 1
ATOM 750 C CA . LEU A 1 96 ? -1.035 2.797 -5.390 1.00 95.44 96 LEU A CA 1
ATOM 751 C C . LEU A 1 96 ? -1.725 2.700 -4.024 1.00 95.44 96 LEU A C 1
ATOM 753 O O . LEU A 1 96 ? -1.420 1.790 -3.265 1.00 95.44 96 LEU A O 1
ATOM 757 N N . GLN A 1 97 ? -2.699 3.561 -3.717 1.00 95.69 97 GLN A N 1
ATOM 758 C CA . GLN A 1 97 ? -3.458 3.463 -2.460 1.00 95.69 97 GLN A CA 1
ATOM 759 C C . GLN A 1 97 ? -4.221 2.128 -2.333 1.00 95.69 97 GLN A C 1
ATOM 761 O O . GLN A 1 97 ? -4.261 1.529 -1.256 1.00 95.69 97 GLN A O 1
ATOM 766 N N . ALA A 1 98 ? -4.809 1.631 -3.423 1.00 96.12 98 ALA A N 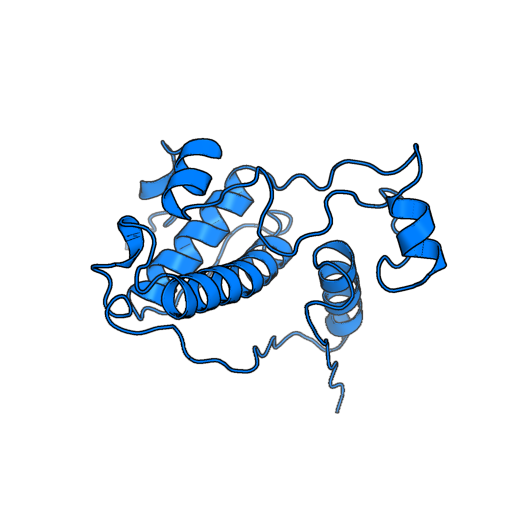1
ATOM 767 C CA . ALA A 1 98 ? -5.489 0.338 -3.444 1.00 96.12 98 ALA A CA 1
ATOM 768 C C . ALA A 1 98 ? -4.504 -0.832 -3.275 1.00 96.12 98 ALA A C 1
ATOM 770 O O . ALA A 1 98 ? -4.700 -1.677 -2.403 1.00 96.12 98 ALA A O 1
ATOM 771 N N . VAL A 1 99 ? -3.415 -0.848 -4.048 1.00 97.12 99 VAL A N 1
ATOM 772 C CA . VAL A 1 99 ? -2.348 -1.863 -3.956 1.00 97.12 99 VAL A CA 1
ATOM 773 C C . VAL A 1 99 ? -1.704 -1.850 -2.567 1.00 97.12 99 VAL A C 1
ATOM 775 O O . VAL A 1 99 ? -1.577 -2.898 -1.941 1.00 97.12 99 VAL A O 1
ATOM 778 N N . GLY A 1 100 ? -1.373 -0.671 -2.041 1.00 96.94 100 GLY A N 1
ATOM 779 C CA . GLY A 1 100 ? -0.819 -0.493 -0.699 1.00 96.94 100 GLY A CA 1
ATOM 780 C C . GLY A 1 100 ? -1.774 -0.969 0.392 1.00 96.94 100 GLY A C 1
ATOM 781 O O . GLY A 1 100 ? -1.346 -1.531 1.390 1.00 96.94 100 GLY A O 1
ATOM 782 N N . THR A 1 101 ? -3.086 -0.832 0.193 1.00 97.12 101 THR A N 1
ATOM 783 C CA . THR A 1 101 ? -4.077 -1.403 1.116 1.00 97.12 101 THR A CA 1
ATOM 784 C C . THR A 1 101 ? -4.062 -2.930 1.086 1.00 97.12 101 THR A C 1
ATOM 786 O O . THR A 1 101 ? -4.162 -3.547 2.143 1.00 97.12 101 THR A O 1
ATOM 789 N N . ILE A 1 102 ? -3.927 -3.552 -0.090 1.00 97.44 102 ILE A N 1
ATOM 790 C CA . ILE A 1 102 ? -3.828 -5.015 -0.220 1.00 97.44 102 ILE A CA 1
ATOM 791 C C . ILE A 1 102 ? -2.577 -5.529 0.504 1.00 97.44 102 ILE A C 1
ATOM 793 O O . ILE A 1 102 ? -2.664 -6.465 1.297 1.00 97.44 102 ILE A O 1
ATOM 797 N N . THR A 1 103 ? -1.424 -4.888 0.311 1.00 96.81 103 THR A N 1
ATOM 798 C CA . THR A 1 103 ? -0.196 -5.312 0.998 1.00 96.81 103 THR A CA 1
ATOM 799 C C . THR A 1 103 ? -0.249 -5.042 2.501 1.00 96.81 103 THR A C 1
ATOM 801 O O . THR A 1 103 ? 0.185 -5.877 3.295 1.00 96.81 103 THR A O 1
ATOM 804 N N . MET A 1 104 ? -0.860 -3.930 2.921 1.00 97.19 104 MET A N 1
ATOM 805 C CA . MET A 1 104 ? -1.092 -3.633 4.335 1.00 97.19 104 MET A CA 1
ATOM 806 C C . MET A 1 104 ? -2.076 -4.601 4.997 1.00 97.19 104 MET A C 1
ATOM 808 O O . MET A 1 104 ? -1.875 -4.959 6.157 1.00 97.19 104 MET A O 1
ATOM 812 N N . TYR A 1 105 ? -3.116 -5.043 4.285 1.00 97.19 105 TYR A N 1
ATOM 813 C CA . TYR A 1 105 ? -4.031 -6.085 4.754 1.00 97.19 105 TYR A CA 1
ATOM 814 C C . TYR A 1 105 ? -3.248 -7.347 5.113 1.00 97.19 105 TYR A C 1
ATOM 816 O O . TYR A 1 105 ? -3.386 -7.874 6.219 1.00 97.19 105 TYR A O 1
ATOM 824 N N . GLU A 1 106 ? -2.389 -7.791 4.196 1.00 96.12 106 GLU A N 1
ATOM 825 C CA . GLU A 1 106 ? -1.597 -9.002 4.371 1.00 96.12 106 GLU A CA 1
ATOM 826 C C . GLU A 1 106 ? -0.573 -8.857 5.503 1.00 96.12 106 GLU A C 1
ATOM 828 O O . GLU A 1 106 ? -0.442 -9.739 6.349 1.00 96.12 106 GLU A O 1
ATOM 833 N N . TRP A 1 107 ? 0.082 -7.700 5.605 1.00 95.56 107 TRP A N 1
ATOM 834 C CA . TRP A 1 107 ? 0.998 -7.391 6.703 1.00 95.56 107 TRP A CA 1
ATOM 835 C C . TRP A 1 107 ? 0.316 -7.441 8.070 1.00 95.56 107 TRP A C 1
ATOM 837 O O . TRP A 1 107 ? 0.824 -8.053 9.011 1.00 95.56 107 TRP A O 1
ATOM 847 N N . LEU A 1 108 ? -0.853 -6.808 8.190 1.00 96.44 108 LEU A N 1
ATOM 848 C CA . LEU A 1 108 ? -1.635 -6.823 9.420 1.00 96.44 108 LEU A CA 1
ATOM 849 C C . LEU A 1 108 ? -2.077 -8.250 9.756 1.00 96.44 108 LEU A C 1
ATOM 851 O O . LEU A 1 108 ? -1.943 -8.669 10.907 1.00 96.44 108 LEU A O 1
ATOM 855 N N . ARG A 1 109 ? -2.559 -9.011 8.767 1.00 96.25 109 ARG A N 1
ATOM 856 C CA . ARG A 1 109 ? -2.937 -10.418 8.933 1.00 96.25 109 ARG A CA 1
ATOM 857 C C . ARG A 1 109 ? -1.788 -11.245 9.507 1.00 96.25 109 ARG A C 1
ATOM 859 O O . ARG A 1 109 ? -1.947 -11.827 10.579 1.00 96.25 109 ARG A O 1
ATOM 866 N N . VAL A 1 110 ? -0.641 -11.255 8.826 1.00 94.00 110 VAL A N 1
ATOM 867 C CA . VAL A 1 110 ? 0.540 -12.038 9.222 1.00 94.00 110 VAL A CA 1
ATOM 868 C C . VAL A 1 110 ? 1.040 -11.610 10.599 1.00 94.00 110 VAL A C 1
ATOM 870 O O . VAL A 1 110 ? 1.368 -12.460 11.424 1.00 94.00 110 VAL A O 1
ATOM 873 N N . ASN A 1 111 ? 1.044 -10.311 10.909 1.00 92.44 111 ASN A N 1
ATOM 874 C CA . ASN A 1 111 ? 1.426 -9.839 12.240 1.00 92.44 111 ASN A CA 1
ATOM 875 C C . ASN A 1 111 ? 0.497 -10.344 13.343 1.00 92.44 111 ASN A C 1
ATOM 877 O O . ASN A 1 111 ? 0.988 -10.794 14.376 1.00 92.44 111 ASN A O 1
ATOM 881 N N . LYS A 1 112 ? -0.826 -10.300 13.146 1.00 95.62 112 LYS A N 1
ATOM 882 C CA . LYS A 1 112 ? -1.773 -10.795 14.155 1.00 95.62 112 LYS A CA 1
ATOM 883 C C . LYS A 1 112 ? -1.672 -12.309 14.321 1.00 95.62 112 LYS A C 1
ATOM 885 O O . LYS A 1 112 ? -1.736 -12.780 15.450 1.00 95.62 112 LYS A O 1
ATOM 890 N N . GLU A 1 113 ? -1.469 -13.056 13.234 1.00 95.38 113 GLU A N 1
ATOM 891 C CA . GLU A 1 113 ? -1.255 -14.511 13.287 1.00 95.38 113 GLU A CA 1
ATOM 892 C C . GLU A 1 113 ? 0.035 -14.890 14.017 1.00 95.38 113 GLU A C 1
ATOM 894 O O . GLU A 1 113 ? 0.027 -15.800 14.840 1.00 95.38 113 GLU A O 1
ATOM 899 N N . THR A 1 114 ? 1.138 -14.191 13.745 1.00 93.62 114 THR A N 1
ATOM 900 C CA . THR A 1 114 ? 2.462 -14.560 14.273 1.00 93.62 114 THR A CA 1
ATOM 901 C C . THR A 1 114 ? 2.757 -13.978 15.654 1.00 93.62 114 THR A C 1
ATOM 903 O O . THR A 1 114 ? 3.446 -14.612 16.448 1.00 93.62 114 THR A O 1
ATOM 906 N N . ARG A 1 115 ? 2.251 -12.777 15.963 1.00 91.81 115 ARG A N 1
ATOM 907 C CA . ARG A 1 115 ? 2.537 -12.047 17.215 1.00 91.81 115 ARG A CA 1
ATOM 908 C C . ARG A 1 115 ? 1.350 -11.980 18.170 1.00 91.81 115 ARG A C 1
ATOM 910 O O . ARG A 1 115 ? 1.498 -11.465 19.272 1.00 91.81 115 ARG A O 1
ATOM 917 N N . GLY A 1 116 ? 0.163 -12.417 17.749 1.00 93.06 116 GLY A N 1
ATOM 918 C CA . GLY A 1 116 ? -1.060 -12.363 18.555 1.00 93.06 116 GLY A CA 1
ATOM 919 C C . GLY A 1 116 ? -1.657 -10.960 18.735 1.00 93.06 116 GLY A C 1
ATOM 920 O O . GLY A 1 116 ? -2.739 -10.827 19.309 1.00 93.06 116 GLY A O 1
ATOM 921 N N . GLN A 1 117 ? -1.020 -9.910 18.204 1.00 91.81 117 GLN A N 1
ATOM 922 C CA . GLN A 1 117 ? -1.467 -8.522 18.355 1.00 91.81 117 GLN A CA 1
ATOM 923 C C . GLN A 1 117 ? -1.334 -7.703 17.068 1.00 91.81 117 GLN A C 1
ATOM 925 O O . GLN A 1 117 ? -0.394 -7.875 16.290 1.00 91.81 117 GLN A O 1
ATOM 930 N N . TYR A 1 118 ? -2.282 -6.793 16.864 1.00 95.25 118 TYR A N 1
ATOM 931 C CA . TYR A 1 118 ? -2.187 -5.705 15.905 1.00 95.25 118 TYR A CA 1
ATOM 932 C C . TYR A 1 118 ? -1.400 -4.534 16.505 1.00 95.25 118 TYR A C 1
ATOM 934 O O . TYR A 1 118 ? -1.246 -4.435 17.724 1.00 95.25 118 TYR A O 1
ATOM 942 N N . PRO A 1 119 ? -0.944 -3.585 15.669 1.00 93.69 119 PRO A N 1
ATOM 943 C CA . PRO A 1 119 ? -0.590 -2.257 16.151 1.00 93.69 119 PRO A CA 1
ATOM 944 C C . PRO A 1 119 ? -1.727 -1.659 16.992 1.00 93.69 119 PRO A C 1
ATOM 946 O O . PRO A 1 119 ? -2.904 -1.842 16.669 1.00 93.69 119 PRO A O 1
ATOM 949 N N . ALA A 1 120 ? -1.376 -0.898 18.035 1.00 91.50 120 ALA A N 1
ATOM 950 C CA . ALA A 1 120 ? -2.325 -0.382 19.029 1.00 91.50 120 ALA A CA 1
ATOM 951 C C . ALA A 1 120 ? -3.546 0.329 18.414 1.00 91.50 120 ALA A C 1
ATOM 953 O O . ALA A 1 120 ? -4.660 0.192 18.912 1.00 91.50 120 ALA A O 1
ATOM 954 N N . ARG A 1 121 ? -3.353 1.028 17.286 1.00 93.25 121 ARG A N 1
ATOM 955 C CA . ARG A 1 121 ? -4.424 1.700 16.536 1.00 93.25 121 ARG A CA 1
ATOM 956 C C . ARG A 1 121 ? -5.557 0.760 16.110 1.00 93.25 121 ARG A C 1
ATOM 958 O O . ARG A 1 121 ? -6.711 1.178 16.090 1.00 93.25 121 ARG A O 1
ATOM 965 N N . PHE A 1 122 ? -5.237 -0.479 15.745 1.00 95.31 122 PHE A N 1
ATOM 966 C CA . PHE A 1 122 ? -6.197 -1.421 15.167 1.00 95.31 122 PHE A CA 1
ATOM 967 C C . PHE A 1 122 ? -6.649 -2.508 16.144 1.00 95.31 122 PHE A C 1
ATOM 969 O O . PHE A 1 122 ? -7.650 -3.173 15.879 1.00 95.31 122 PHE A O 1
ATOM 976 N N . GLU A 1 123 ? -5.965 -2.673 17.276 1.00 93.12 123 GLU A N 1
ATOM 977 C CA . GLU A 1 123 ? -6.276 -3.714 18.265 1.00 93.12 123 GLU A CA 1
ATOM 978 C C . GLU A 1 123 ? -7.686 -3.553 18.860 1.00 93.12 123 GLU A C 1
ATOM 980 O O . GLU A 1 123 ? -8.398 -4.534 19.044 1.00 93.12 123 GLU A O 1
ATOM 985 N N . GLN A 1 124 ? -8.134 -2.313 19.080 1.00 91.50 124 GLN A N 1
ATOM 986 C CA . GLN A 1 124 ? -9.472 -2.007 19.613 1.00 91.50 124 GLN A CA 1
ATOM 987 C C . GLN A 1 124 ? -10.538 -1.786 18.525 1.00 91.50 124 GLN A C 1
ATOM 989 O O . GLN A 1 124 ? -11.657 -1.365 18.815 1.00 91.50 124 GLN A O 1
ATOM 994 N N . SER A 1 125 ? -10.202 -2.025 17.257 1.00 94.00 125 SER A N 1
ATOM 995 C CA . SER A 1 125 ? -11.156 -1.872 16.158 1.00 94.00 125 SER A CA 1
ATOM 996 C C . SER A 1 125 ? -12.189 -3.006 16.135 1.00 94.00 125 SER A C 1
ATOM 998 O O . SER A 1 125 ? -11.999 -4.056 16.749 1.00 94.00 125 SER A O 1
ATOM 1000 N N . ALA A 1 126 ? -13.261 -2.842 15.352 1.00 94.00 126 ALA A N 1
ATOM 1001 C CA . ALA A 1 126 ? -14.294 -3.870 15.187 1.00 94.00 126 ALA A CA 1
ATOM 1002 C C . ALA A 1 126 ? -13.734 -5.223 14.700 1.00 94.00 126 ALA A C 1
ATOM 1004 O O . ALA A 1 126 ? -14.313 -6.272 14.980 1.00 94.00 126 ALA A O 1
ATOM 1005 N N . ARG A 1 127 ? -12.603 -5.210 13.982 1.00 93.94 127 ARG A N 1
ATOM 1006 C CA . ARG A 1 127 ? -11.894 -6.406 13.501 1.00 93.94 127 ARG A CA 1
ATOM 1007 C C . ARG A 1 127 ? -10.607 -6.717 14.275 1.00 93.94 127 ARG A C 1
ATOM 1009 O O . ARG A 1 127 ? -9.861 -7.590 13.855 1.00 93.94 127 ARG A O 1
ATOM 1016 N N . GLY A 1 128 ? -10.340 -6.045 15.395 1.00 93.44 128 GLY A N 1
ATOM 1017 C CA . GLY A 1 128 ? -9.081 -6.178 16.137 1.00 93.44 128 GLY A CA 1
ATOM 1018 C C . GLY A 1 128 ? -8.920 -7.494 16.910 1.00 93.44 128 GLY A C 1
ATOM 1019 O O . GLY A 1 128 ? -7.801 -7.936 17.161 1.00 93.44 128 GLY A O 1
ATOM 1020 N N . ALA A 1 129 ? -10.027 -8.168 17.238 1.00 92.00 129 ALA A N 1
ATOM 1021 C CA . ALA A 1 129 ? -10.016 -9.348 18.108 1.00 92.00 129 ALA A CA 1
ATOM 1022 C C . ALA A 1 129 ? -9.391 -10.607 17.478 1.00 92.00 129 ALA A C 1
ATOM 1024 O O . ALA A 1 129 ? -8.868 -11.460 18.192 1.00 92.00 129 ALA A O 1
ATOM 1025 N N . LYS A 1 130 ? -9.466 -10.761 16.153 1.00 93.75 130 LYS A N 1
ATOM 1026 C CA . LYS A 1 130 ? -8.981 -11.945 15.427 1.00 93.75 130 LYS A CA 1
ATOM 1027 C C . LYS A 1 130 ? -8.129 -11.513 14.238 1.00 93.75 130 LYS A C 1
ATOM 1029 O O . LYS A 1 130 ? -8.355 -10.418 13.729 1.00 93.75 130 LYS A O 1
ATOM 1034 N N . PRO A 1 131 ? -7.207 -12.365 13.759 1.00 95.31 131 PRO A N 1
ATOM 1035 C CA . PRO A 1 131 ? -6.561 -12.126 12.482 1.00 95.31 131 PRO A CA 1
ATOM 1036 C C . PRO A 1 131 ? -7.579 -11.903 11.360 1.00 95.31 131 PRO A C 1
ATOM 1038 O O . PRO A 1 131 ? -8.628 -12.553 11.304 1.00 95.31 131 PRO A O 1
ATOM 1041 N N . LEU A 1 132 ? -7.242 -10.993 10.449 1.00 96.69 132 LEU A N 1
ATOM 1042 C CA . LEU A 1 132 ? -7.951 -10.812 9.191 1.00 96.69 132 LEU A CA 1
ATOM 1043 C C . LEU A 1 132 ? -7.941 -12.149 8.428 1.00 96.69 132 LEU A C 1
ATOM 1045 O O . LEU A 1 132 ? -6.937 -12.855 8.440 1.00 96.69 132 LEU A O 1
ATOM 1049 N N . PRO A 1 133 ? -9.033 -12.548 7.765 1.00 95.50 133 PRO A N 1
ATOM 1050 C CA . PRO A 1 133 ? -9.075 -13.849 7.110 1.00 95.50 133 PRO A CA 1
ATOM 1051 C C . PRO A 1 133 ? -8.125 -13.903 5.904 1.00 95.50 133 PRO A C 1
ATOM 1053 O O . PRO A 1 133 ? -8.073 -12.963 5.111 1.00 95.50 133 PRO A O 1
ATOM 1056 N N . HIS A 1 134 ? -7.428 -15.023 5.717 1.00 94.25 134 HIS A N 1
ATOM 1057 C CA . HIS A 1 134 ? -6.652 -15.269 4.500 1.00 94.25 134 HIS A CA 1
ATOM 1058 C C . HIS A 1 134 ? -7.604 -15.506 3.317 1.00 94.25 134 HIS A C 1
ATOM 1060 O O . HIS A 1 134 ? -8.360 -16.480 3.308 1.00 94.25 134 HIS A O 1
ATOM 1066 N N . ARG A 1 135 ? -7.649 -14.567 2.364 1.00 90.19 135 ARG A N 1
ATOM 1067 C CA . ARG A 1 135 ? -8.586 -14.570 1.229 1.00 90.19 135 ARG A CA 1
ATOM 1068 C C . ARG A 1 135 ? -7.954 -13.941 -0.004 1.00 90.19 135 ARG A C 1
ATOM 1070 O O . ARG A 1 135 ? -7.023 -13.152 0.101 1.00 90.19 135 ARG A O 1
ATOM 1077 N N . MET A 1 136 ? -8.523 -14.255 -1.164 1.00 94.06 136 MET A N 1
ATOM 1078 C CA . MET A 1 136 ? -8.191 -13.579 -2.415 1.00 94.06 136 MET A CA 1
ATOM 1079 C C . MET A 1 136 ? -8.763 -12.156 -2.423 1.00 94.06 136 MET A C 1
ATOM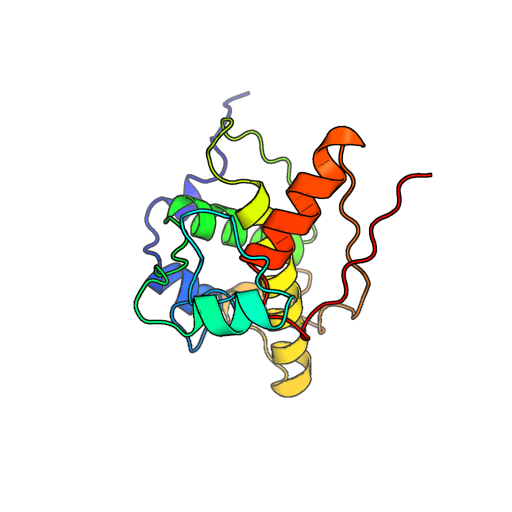 1081 O O . MET A 1 136 ? -9.877 -11.920 -1.946 1.00 94.06 136 MET A O 1
ATOM 1085 N N . HIS A 1 137 ? -8.013 -11.222 -3.005 1.00 95.75 137 HIS A N 1
ATOM 1086 C CA . HIS A 1 137 ? -8.481 -9.871 -3.298 1.00 95.75 137 HIS A CA 1
ATOM 1087 C C . HIS A 1 137 ? -8.952 -9.800 -4.751 1.00 95.75 137 HIS A C 1
ATOM 1089 O O . HIS A 1 137 ? -8.296 -10.332 -5.642 1.00 95.75 137 HIS A O 1
ATOM 1095 N N . VAL A 1 138 ? -10.080 -9.131 -4.989 1.00 96.31 138 VAL A N 1
ATOM 1096 C CA . VAL A 1 138 ? -10.637 -8.941 -6.334 1.00 96.31 138 VAL A CA 1
ATOM 1097 C C . VAL A 1 138 ? -10.623 -7.455 -6.658 1.00 96.31 138 VAL A C 1
ATOM 1099 O O . VAL A 1 138 ? -11.209 -6.654 -5.930 1.00 96.31 138 VAL A O 1
ATOM 1102 N N . VAL A 1 139 ? -9.961 -7.095 -7.757 1.00 95.75 139 VAL A N 1
ATOM 1103 C CA . VAL A 1 139 ? -9.990 -5.746 -8.327 1.00 95.75 139 VAL A CA 1
ATOM 1104 C C . VAL A 1 139 ? -10.836 -5.789 -9.589 1.00 95.75 139 VAL A C 1
ATOM 1106 O O . VAL A 1 139 ? -10.516 -6.506 -10.532 1.00 95.75 139 VAL A O 1
ATOM 1109 N N . VAL A 1 140 ? -11.921 -5.019 -9.599 1.00 95.56 140 VAL A N 1
ATOM 1110 C CA . VAL A 1 140 ? -12.789 -4.869 -10.769 1.00 95.56 140 VAL A CA 1
ATOM 1111 C C . VAL A 1 140 ? -12.453 -3.545 -11.438 1.00 95.56 140 VAL A C 1
ATOM 1113 O O . VAL A 1 140 ? -12.510 -2.490 -10.807 1.00 95.56 140 VAL A O 1
ATOM 1116 N N . CYS A 1 141 ? -12.094 -3.596 -12.716 1.00 94.62 141 CYS A N 1
ATOM 1117 C CA . CYS A 1 141 ? -11.794 -2.422 -13.526 1.00 94.62 141 CYS A CA 1
ATOM 1118 C C . CYS A 1 141 ? -12.403 -2.572 -14.923 1.00 94.62 141 CYS A C 1
ATOM 1120 O O . CYS A 1 141 ? -12.896 -3.639 -15.288 1.00 94.62 141 CYS A O 1
ATOM 1122 N N . THR A 1 142 ? -12.410 -1.489 -15.700 1.00 94.00 142 THR A N 1
ATOM 1123 C CA . THR A 1 142 ? -12.811 -1.575 -17.106 1.00 94.00 142 THR A CA 1
ATOM 1124 C C . THR A 1 142 ? -11.800 -2.434 -17.880 1.00 94.00 142 THR A C 1
ATOM 1126 O O . THR A 1 142 ? -10.611 -2.381 -17.561 1.00 94.00 142 THR A O 1
ATOM 1129 N N . PRO A 1 143 ? -12.220 -3.193 -18.914 1.00 92.94 143 PRO A N 1
ATOM 1130 C CA . PRO A 1 143 ? -11.328 -4.119 -19.626 1.00 92.94 143 PRO A CA 1
ATOM 1131 C C . PRO A 1 143 ? -10.034 -3.468 -20.135 1.00 92.94 143 PRO A C 1
ATOM 1133 O O . PRO A 1 143 ? -8.952 -4.036 -20.012 1.00 92.94 143 PRO A O 1
ATOM 1136 N N . ASN A 1 144 ? -10.125 -2.223 -20.610 1.00 93.44 144 ASN A N 1
ATOM 1137 C CA . ASN A 1 144 ? -8.982 -1.465 -21.131 1.00 93.44 144 ASN A CA 1
ATOM 1138 C C . ASN A 1 144 ? -7.950 -1.072 -20.058 1.00 93.44 144 ASN A C 1
ATOM 1140 O O . ASN A 1 144 ? -6.855 -0.639 -20.403 1.00 93.44 144 ASN A O 1
ATOM 1144 N N . LEU A 1 145 ? -8.281 -1.193 -18.768 1.00 94.25 145 LEU A N 1
ATOM 1145 C CA . LEU A 1 145 ? -7.373 -0.887 -17.662 1.00 94.25 145 LEU A CA 1
ATOM 1146 C C . LEU A 1 145 ? -6.681 -2.127 -17.096 1.00 94.25 145 LEU A C 1
ATOM 1148 O O . LEU A 1 145 ? -5.821 -1.972 -16.234 1.00 94.25 145 LEU A O 1
ATOM 1152 N N . VAL A 1 146 ? -7.012 -3.338 -17.557 1.00 95.00 146 VAL A N 1
ATOM 1153 C CA . VAL A 1 146 ? -6.442 -4.571 -16.990 1.00 95.00 146 VAL A CA 1
ATOM 1154 C C . VAL A 1 146 ? -4.924 -4.590 -17.131 1.00 95.00 146 VAL A C 1
ATOM 1156 O O . VAL A 1 146 ? -4.235 -4.793 -16.137 1.00 95.00 146 VAL A O 1
ATOM 1159 N N . GLN A 1 147 ? -4.394 -4.276 -18.318 1.00 93.00 147 GLN A N 1
ATOM 1160 C CA . GLN A 1 147 ? -2.943 -4.197 -18.522 1.00 93.00 147 GLN A CA 1
ATOM 1161 C C . GLN A 1 147 ? -2.297 -3.136 -17.626 1.00 93.00 147 GLN A C 1
ATOM 1163 O O . GLN A 1 147 ? -1.289 -3.414 -16.988 1.00 93.00 147 GLN A O 1
ATOM 1168 N N . GLN A 1 148 ? -2.911 -1.953 -17.508 1.00 93.12 148 GLN A N 1
ATOM 1169 C CA . GLN A 1 148 ? -2.398 -0.894 -16.640 1.00 93.12 148 GLN A CA 1
ATOM 1170 C C . GLN A 1 148 ? -2.370 -1.329 -15.168 1.00 93.12 148 GLN A C 1
ATOM 1172 O O . GLN A 1 148 ? -1.383 -1.090 -14.479 1.00 93.12 148 GLN A O 1
ATOM 1177 N N . TRP A 1 149 ? -3.424 -1.987 -14.679 1.00 95.31 149 TRP A N 1
ATOM 1178 C CA . TRP A 1 149 ? -3.457 -2.526 -13.319 1.00 95.31 149 TRP A CA 1
ATOM 1179 C C . TRP A 1 149 ? -2.390 -3.593 -13.106 1.00 95.31 149 TRP A C 1
ATOM 1181 O O . TRP A 1 149 ? -1.704 -3.545 -12.089 1.00 95.31 149 TRP A O 1
ATOM 1191 N N . THR A 1 150 ? -2.219 -4.521 -14.049 1.00 94.69 150 THR A N 1
ATOM 1192 C CA . THR A 1 150 ? -1.183 -5.555 -13.967 1.00 94.69 150 THR A CA 1
ATOM 1193 C C . THR A 1 150 ? 0.212 -4.935 -13.921 1.00 94.69 150 THR A C 1
ATOM 1195 O O . THR A 1 150 ? 0.962 -5.233 -12.995 1.00 94.69 150 THR A O 1
ATOM 1198 N N . SER A 1 151 ? 0.538 -4.014 -14.833 1.00 93.25 151 SER A N 1
ATOM 1199 C CA . SER A 1 151 ? 1.839 -3.333 -14.852 1.00 93.25 151 SER A CA 1
ATOM 1200 C C . SER A 1 151 ? 2.097 -2.532 -13.574 1.00 93.25 151 SER A C 1
ATOM 1202 O O . SER A 1 151 ? 3.194 -2.585 -13.027 1.00 93.25 151 SER A O 1
ATOM 1204 N N . GLU A 1 152 ? 1.096 -1.822 -13.050 1.00 94.31 152 GLU A N 1
ATOM 1205 C CA . GLU A 1 152 ? 1.227 -1.075 -11.793 1.00 94.31 152 GLU A CA 1
ATOM 1206 C C . GLU A 1 152 ? 1.393 -2.012 -10.587 1.00 94.31 152 GLU A C 1
ATOM 1208 O O . GLU A 1 152 ? 2.210 -1.750 -9.707 1.00 94.31 152 GLU A O 1
ATOM 1213 N N . MET A 1 153 ? 0.676 -3.139 -10.541 1.00 95.62 153 MET A N 1
ATOM 1214 C CA . MET A 1 153 ? 0.885 -4.148 -9.501 1.00 95.62 153 MET A CA 1
ATOM 1215 C C . MET A 1 153 ? 2.282 -4.770 -9.590 1.00 95.62 153 MET A C 1
ATOM 1217 O O . MET A 1 153 ? 2.916 -4.927 -8.552 1.00 95.62 153 MET A O 1
ATOM 1221 N N . HIS A 1 154 ? 2.792 -5.059 -10.793 1.00 95.31 154 HIS A N 1
ATOM 1222 C CA . HIS A 1 154 ? 4.163 -5.548 -10.978 1.00 95.31 154 HIS A CA 1
ATOM 1223 C C . HIS A 1 154 ? 5.197 -4.503 -10.550 1.00 95.31 154 HIS A C 1
ATOM 1225 O O . HIS A 1 154 ? 6.183 -4.827 -9.890 1.00 95.31 154 HIS A O 1
ATOM 1231 N N . ARG A 1 155 ? 4.942 -3.231 -10.879 1.00 93.88 155 ARG A N 1
ATOM 1232 C CA . ARG A 1 155 ? 5.765 -2.093 -10.466 1.00 93.88 155 ARG A CA 1
ATOM 1233 C C . ARG A 1 155 ? 5.865 -1.985 -8.952 1.00 93.88 155 ARG A C 1
ATOM 1235 O O . ARG A 1 155 ? 6.955 -1.771 -8.427 1.00 93.88 155 ARG A O 1
ATOM 1242 N N . TYR A 1 156 ? 4.743 -2.118 -8.255 1.00 95.12 156 TYR A N 1
ATOM 1243 C CA . TYR A 1 156 ? 4.692 -1.896 -6.818 1.00 95.12 156 TYR A CA 1
ATOM 1244 C C . TYR A 1 156 ? 5.051 -3.128 -5.998 1.00 95.12 156 TYR A C 1
ATOM 1246 O O . TYR A 1 156 ? 5.806 -2.980 -5.050 1.00 95.12 156 TYR A O 1
ATOM 1254 N N . MET A 1 157 ? 4.534 -4.313 -6.320 1.00 95.88 157 MET A N 1
ATOM 1255 C CA . MET A 1 157 ? 4.677 -5.511 -5.489 1.00 95.88 157 MET A CA 1
ATOM 1256 C C . MET A 1 157 ? 5.958 -6.285 -5.812 1.00 95.88 157 MET A C 1
ATOM 1258 O O . MET A 1 157 ? 6.283 -6.509 -6.981 1.00 95.88 157 MET A O 1
ATOM 1262 N N . GLU A 1 158 ? 6.644 -6.760 -4.772 1.00 94.81 158 GLU A N 1
ATOM 1263 C CA . GLU A 1 158 ? 7.788 -7.661 -4.921 1.00 94.81 158 GLU A CA 1
ATOM 1264 C C . GLU A 1 158 ? 7.361 -8.981 -5.582 1.00 94.81 158 GLU A C 1
ATOM 1266 O O . GLU A 1 158 ? 6.365 -9.613 -5.204 1.00 94.81 158 GLU A O 1
ATOM 1271 N N . TYR A 1 159 ? 8.143 -9.410 -6.573 1.00 95.00 159 TYR A N 1
ATOM 1272 C CA . TYR A 1 159 ? 7.926 -10.675 -7.268 1.00 95.00 159 TYR A CA 1
ATOM 1273 C C . TYR A 1 159 ? 7.967 -11.863 -6.295 1.00 95.00 159 TYR A C 1
ATOM 1275 O O . TYR A 1 159 ? 8.869 -11.977 -5.467 1.00 95.00 159 TYR A O 1
ATOM 1283 N N . GLY A 1 160 ? 7.012 -12.784 -6.440 1.00 94.00 160 GLY A N 1
ATOM 1284 C CA . GLY A 1 160 ? 6.946 -14.023 -5.660 1.00 94.00 160 GLY A CA 1
ATOM 1285 C C . GLY A 1 160 ? 6.187 -13.919 -4.335 1.00 94.00 160 GLY A C 1
ATOM 1286 O O . GLY A 1 160 ? 5.952 -14.952 -3.712 1.00 94.00 160 GLY A O 1
ATOM 1287 N N . ILE A 1 161 ? 5.759 -12.720 -3.920 1.00 92.81 161 ILE A N 1
ATOM 1288 C CA . ILE A 1 161 ? 4.924 -12.550 -2.718 1.00 92.81 161 ILE A CA 1
ATOM 1289 C C . ILE A 1 161 ? 3.435 -12.725 -3.036 1.00 92.81 161 ILE A C 1
ATOM 1291 O O . ILE A 1 161 ? 2.708 -13.381 -2.294 1.00 92.81 161 ILE A O 1
ATOM 1295 N N . PHE A 1 162 ? 2.980 -12.160 -4.156 1.00 94.69 162 PHE A N 1
ATOM 1296 C CA . PHE A 1 162 ? 1.594 -12.241 -4.614 1.00 94.69 162 PHE A CA 1
ATOM 1297 C C . PHE A 1 162 ? 1.508 -12.970 -5.956 1.00 94.69 162 PHE A C 1
ATOM 1299 O O . PHE A 1 162 ? 2.453 -12.980 -6.738 1.00 94.69 162 PHE A O 1
ATOM 1306 N N . THR A 1 163 ? 0.349 -13.567 -6.240 1.00 95.00 163 THR A N 1
ATOM 1307 C CA . THR A 1 163 ? 0.004 -14.086 -7.571 1.00 95.00 163 THR A CA 1
ATOM 1308 C C . THR A 1 163 ? -1.121 -13.237 -8.150 1.00 95.00 163 THR A C 1
ATOM 1310 O O . THR A 1 163 ? -2.154 -13.063 -7.503 1.00 95.00 163 THR A O 1
ATOM 1313 N N . ILE A 1 164 ? -0.927 -12.714 -9.361 1.00 94.69 164 ILE A N 1
ATOM 1314 C CA . ILE A 1 164 ? -1.907 -11.877 -10.063 1.00 94.69 164 ILE A CA 1
ATOM 1315 C C . ILE A 1 164 ? -2.538 -12.708 -11.180 1.00 94.69 164 ILE A C 1
ATOM 1317 O O . ILE A 1 164 ? -1.837 -13.248 -12.030 1.00 94.69 164 ILE A O 1
ATOM 1321 N N . LEU A 1 165 ? -3.868 -12.809 -11.168 1.00 94.38 165 LEU A N 1
ATOM 1322 C CA . LEU A 1 165 ? -4.649 -13.597 -12.124 1.00 94.38 165 LEU A CA 1
ATOM 1323 C C . LEU A 1 165 ? -5.621 -12.669 -12.875 1.00 94.38 165 LEU A C 1
ATOM 1325 O O . LEU A 1 165 ? -6.722 -12.423 -12.376 1.00 94.38 165 LEU A O 1
ATOM 1329 N N . PRO A 1 166 ? -5.231 -12.100 -14.032 1.00 92.88 166 PRO A N 1
ATOM 1330 C CA . PRO A 1 166 ? -6.135 -11.279 -14.832 1.00 92.88 166 PRO A CA 1
ATOM 1331 C C . PRO A 1 166 ? -7.236 -12.142 -15.467 1.00 92.88 166 PRO A C 1
ATOM 1333 O O . PRO A 1 166 ? -6.978 -13.247 -15.940 1.00 92.88 166 PRO A O 1
ATOM 1336 N N . TYR A 1 167 ? -8.462 -11.617 -15.509 1.00 89.81 167 TYR A N 1
ATOM 1337 C CA . TYR A 1 167 ? -9.617 -12.261 -16.141 1.00 89.81 167 TYR A CA 1
ATOM 1338 C C . TYR A 1 167 ? -10.279 -11.282 -17.115 1.00 89.81 167 TYR A C 1
ATOM 1340 O O . TYR A 1 167 ? -10.647 -10.178 -16.715 1.00 89.81 167 TYR A O 1
ATOM 1348 N N . LEU A 1 168 ? -10.399 -11.673 -18.388 1.00 83.81 168 LEU A N 1
ATOM 1349 C CA . LEU A 1 168 ? -10.883 -10.809 -19.477 1.00 83.81 168 LEU A CA 1
ATOM 1350 C C . LEU A 1 168 ? -12.229 -11.243 -20.081 1.00 83.81 168 LEU A C 1
ATOM 1352 O O . LEU A 1 168 ? -12.747 -10.525 -20.936 1.00 83.81 168 LEU A O 1
ATOM 1356 N N . GLY A 1 169 ? -12.823 -12.332 -19.579 1.00 74.06 169 GLY A N 1
ATOM 1357 C CA . GLY A 1 169 ? -13.999 -12.964 -20.186 1.00 74.06 169 GLY A CA 1
ATOM 1358 C C . GLY A 1 169 ? -13.606 -14.014 -21.208 1.00 74.06 169 GLY A C 1
ATOM 1359 O O . GLY A 1 169 ? -12.846 -13.671 -22.139 1.00 74.06 169 GLY A O 1
#

Organism: Trametes coccinea (strain BRFM310) (NCBI:txid1353009)